Protein AF-A0A7W1R7Q8-F1 (afdb_monomer)

pLDDT: mean 78.3, std 15.88, range [37.75, 96.25]

Radius of gyration: 14.49 Å; Cα contacts (8 Å, |Δi|>4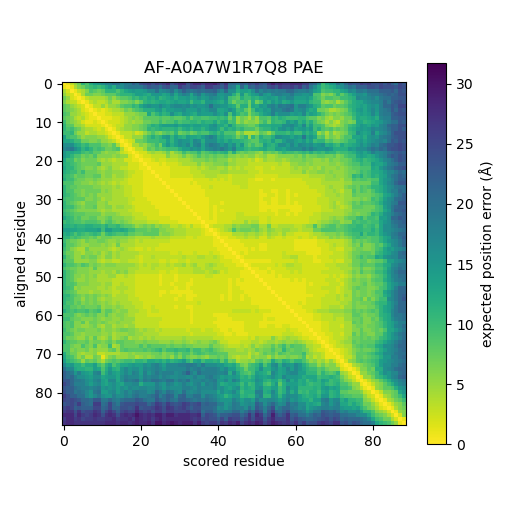): 94; chains: 1; bounding box: 37×40×31 Å

Secondary structure (DSSP, 8-state):
----TT-HHHHHHHTT-TTTT-HHHHHHHHHHHHHHHTTSEEEEET-TT-TTHHHHHHTT-EEEEE-S-TTT----TT-PPPPPP----

Solvent-accessible surface area (backbone atoms only — not comparable to full-atom values): 5578 Å² total; per-residue (Å²): 131,85,84,77,87,49,40,58,78,48,38,76,48,58,84,66,45,60,71,79,66,28,61,86,60,38,49,60,55,30,48,56,51,45,67,72,37,65,91,50,65,48,78,39,80,66,32,44,71,27,82,55,55,49,59,26,42,77,72,70,38,47,67,46,68,44,61,90,33,73,62,24,58,51,84,41,98,84,63,74,78,81,74,76,81,79,85,75,131

Nearest PDB structures (foldseek):
  4hh4-assembly1_D  TM=8.009E-01  e=3.360E-04  Streptomyces caelestis
  5bp9-assembly1_A  TM=8.096E-01  e=3.340E-03  Bacteroides fragilis NCTC 9343
  7pd7-assembly1_A  TM=7.523E-01  e=2.039E-02  Chondromyces crocatus
  5t6b-assembly1_A  TM=7.643E-01  e=6.658E-02  Actinomadura kijaniata
  2xvm-assembly2_B  TM=7.703E-01  e=8.204E-02  Escherichia coli

Mean predicted aligned error: 8.78 Å

Structure (mmCIF, N/CA/C/O backbone):
data_AF-A0A7W1R7Q8-F1
#
_entry.id   AF-A0A7W1R7Q8-F1
#
loop_
_atom_site.group_PDB
_atom_site.id
_atom_site.type_symbol
_atom_site.label_atom_id
_atom_site.label_alt_id
_atom_site.label_comp_id
_atom_site.label_asym_id
_atom_site.label_entity_id
_atom_site.label_seq_id
_atom_site.pdbx_PDB_ins_code
_atom_site.Cartn_x
_atom_site.Cartn_y
_atom_site.Cartn_z
_atom_site.occupancy
_atom_site.B_iso_or_equiv
_atom_site.auth_seq_id
_atom_site.auth_comp_id
_atom_site.auth_asym_id
_atom_site.auth_atom_id
_atom_site.pdbx_PDB_model_num
ATOM 1 N N . MET A 1 1 ? 27.067 5.682 -3.518 1.00 55.88 1 MET A N 1
ATOM 2 C CA . MET A 1 1 ? 25.597 5.528 -3.511 1.00 55.88 1 MET A CA 1
ATOM 3 C C . MET A 1 1 ? 25.273 4.110 -3.952 1.00 55.88 1 MET A C 1
ATOM 5 O O . MET A 1 1 ? 25.866 3.696 -4.944 1.00 55.88 1 MET A O 1
ATOM 9 N N . PRO A 1 2 ? 24.434 3.347 -3.229 1.00 63.53 2 PRO A N 1
ATOM 10 C CA . PRO A 1 2 ? 23.991 2.035 -3.699 1.00 63.53 2 PRO A CA 1
ATOM 11 C C . PRO A 1 2 ? 23.224 2.179 -5.022 1.00 63.53 2 PRO A C 1
ATOM 13 O O . PRO A 1 2 ? 22.578 3.201 -5.259 1.00 63.53 2 PRO A O 1
ATOM 16 N N . ALA A 1 3 ? 23.338 1.184 -5.900 1.00 68.56 3 ALA A N 1
ATOM 17 C CA . ALA A 1 3 ? 22.681 1.202 -7.201 1.00 68.56 3 ALA A CA 1
ATOM 18 C C . ALA A 1 3 ? 21.156 1.053 -7.049 1.00 68.56 3 ALA A C 1
ATOM 20 O O . ALA A 1 3 ? 20.680 0.221 -6.278 1.00 68.56 3 ALA A O 1
ATOM 21 N N . ASN A 1 4 ? 20.386 1.848 -7.798 1.00 66.94 4 ASN A N 1
ATOM 22 C CA . ASN A 1 4 ? 18.934 1.696 -7.882 1.00 66.94 4 ASN A CA 1
ATOM 23 C C . ASN A 1 4 ? 18.593 0.584 -8.889 1.00 66.94 4 ASN A C 1
ATOM 25 O O . ASN A 1 4 ? 18.730 0.774 -10.097 1.00 66.94 4 ASN A O 1
ATOM 29 N N . HIS A 1 5 ? 18.139 -0.566 -8.391 1.00 72.88 5 HIS A N 1
ATOM 30 C CA . HIS A 1 5 ? 17.737 -1.709 -9.219 1.00 72.88 5 HIS A CA 1
ATOM 31 C C . HIS A 1 5 ? 16.298 -1.607 -9.762 1.00 72.88 5 HIS A C 1
ATOM 33 O O . HIS A 1 5 ? 15.921 -2.387 -10.630 1.00 72.88 5 HIS A O 1
ATOM 39 N N . PHE A 1 6 ? 15.518 -0.621 -9.310 1.00 66.69 6 PHE A N 1
ATOM 40 C CA . PHE A 1 6 ? 14.110 -0.404 -9.667 1.00 66.69 6 PHE A CA 1
ATOM 41 C C . PHE A 1 6 ? 13.929 0.777 -10.637 1.00 66.69 6 PHE A C 1
ATOM 43 O O . PHE A 1 6 ? 12.924 1.483 -10.591 1.00 66.69 6 PHE A O 1
ATOM 50 N N . GLY A 1 7 ? 14.930 1.046 -11.480 1.00 67.75 7 GLY A N 1
ATOM 51 C CA . GLY A 1 7 ? 14.926 2.171 -12.421 1.00 67.75 7 GLY A CA 1
ATOM 52 C C . GLY A 1 7 ? 13.854 2.077 -13.518 1.00 67.75 7 GLY A C 1
ATOM 53 O O . GLY A 1 7 ? 13.069 1.133 -13.570 1.00 67.75 7 GLY A O 1
ATOM 54 N N . GLU A 1 8 ? 13.857 3.044 -14.437 1.00 71.50 8 GLU A N 1
ATOM 55 C CA . GLU A 1 8 ? 12.819 3.253 -15.466 1.00 71.50 8 GLU A CA 1
ATOM 56 C C . GLU A 1 8 ? 12.394 1.989 -16.227 1.00 71.50 8 GLU A C 1
ATOM 58 O O . GLU A 1 8 ? 11.208 1.789 -16.462 1.00 71.50 8 GLU A O 1
ATOM 63 N N . ARG A 1 9 ? 13.339 1.102 -16.568 1.00 71.88 9 ARG A N 1
ATOM 64 C CA . ARG A 1 9 ? 13.037 -0.153 -17.278 1.00 71.88 9 ARG A CA 1
ATOM 65 C C . ARG A 1 9 ? 12.131 -1.086 -16.470 1.00 71.88 9 ARG A C 1
ATOM 67 O O . ARG A 1 9 ? 11.285 -1.751 -17.049 1.00 71.88 9 ARG A O 1
ATOM 74 N N . ILE A 1 10 ? 12.327 -1.163 -15.156 1.00 74.31 10 ILE A N 1
ATOM 75 C CA . ILE A 1 10 ? 11.460 -1.965 -14.288 1.00 74.31 10 ILE A CA 1
ATOM 76 C C . ILE A 1 10 ? 10.126 -1.245 -14.108 1.00 74.31 10 ILE A C 1
ATOM 78 O O . ILE A 1 10 ? 9.084 -1.874 -14.243 1.00 74.31 10 ILE A O 1
ATOM 82 N N . ALA A 1 11 ? 10.150 0.075 -13.902 1.00 70.56 11 ALA A N 1
ATOM 83 C CA . ALA A 1 11 ? 8.936 0.868 -13.724 1.00 70.56 11 ALA A CA 1
ATOM 84 C C . ALA A 1 11 ? 7.978 0.800 -14.920 1.00 70.56 11 ALA A C 1
ATOM 86 O O . ALA A 1 11 ? 6.779 0.626 -14.731 1.00 70.56 11 ALA A O 1
ATOM 87 N N . ALA A 1 12 ? 8.505 0.856 -16.145 1.00 70.44 12 ALA A N 1
ATOM 88 C CA . ALA A 1 12 ? 7.709 0.782 -17.370 1.00 70.44 12 ALA A CA 1
ATOM 89 C C . ALA A 1 12 ? 6.940 -0.542 -17.528 1.00 70.44 12 ALA A C 1
ATOM 91 O O . ALA A 1 12 ? 5.932 -0.587 -18.229 1.00 70.44 12 ALA A O 1
ATOM 92 N N . ASN A 1 13 ? 7.411 -1.613 -16.888 1.00 70.75 13 ASN A N 1
ATOM 93 C CA . ASN A 1 13 ? 6.864 -2.957 -17.040 1.00 70.75 13 ASN A CA 1
ATOM 94 C C . ASN A 1 13 ? 6.185 -3.475 -15.770 1.00 70.75 13 ASN A C 1
ATOM 96 O O . ASN A 1 13 ? 5.517 -4.501 -15.833 1.00 70.75 13 ASN A O 1
ATOM 100 N N . TYR A 1 14 ? 6.347 -2.798 -14.632 1.00 70.50 14 TYR A N 1
ATOM 101 C CA . TYR A 1 14 ? 5.865 -3.292 -13.346 1.00 70.50 14 TYR A CA 1
ATOM 102 C C . TYR A 1 14 ? 4.339 -3.414 -13.312 1.00 70.50 14 TYR A C 1
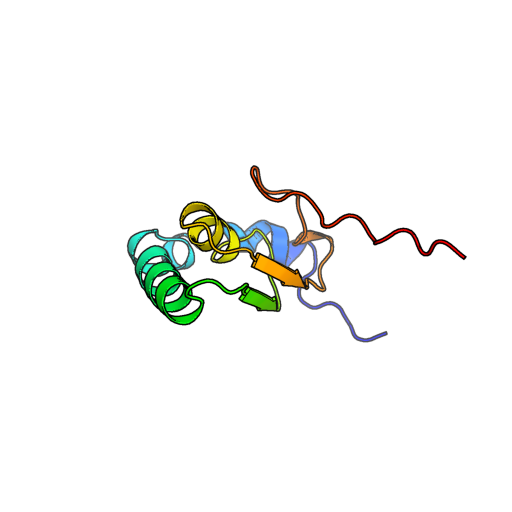ATOM 104 O O . TYR A 1 14 ? 3.815 -4.448 -12.916 1.00 70.50 14 TYR A O 1
ATOM 112 N N . ASP A 1 15 ? 3.635 -2.400 -13.815 1.00 67.12 15 ASP A N 1
ATOM 113 C CA . ASP A 1 15 ? 2.167 -2.391 -13.879 1.00 67.12 15 ASP A CA 1
ATOM 114 C C . ASP A 1 15 ? 1.603 -3.307 -14.986 1.00 67.12 15 ASP A C 1
ATOM 116 O O . ASP A 1 15 ? 0.390 -3.476 -15.092 1.00 67.12 15 ASP A O 1
ATOM 120 N N . ALA A 1 16 ? 2.462 -3.888 -15.835 1.00 70.00 16 ALA A N 1
ATOM 121 C CA . ALA A 1 16 ? 2.052 -4.784 -16.918 1.00 70.00 16 ALA A CA 1
ATOM 122 C C . ALA A 1 16 ? 1.900 -6.249 -16.469 1.00 70.00 16 ALA A C 1
ATOM 124 O O . ALA A 1 16 ? 1.437 -7.078 -17.253 1.00 70.00 16 ALA A O 1
ATO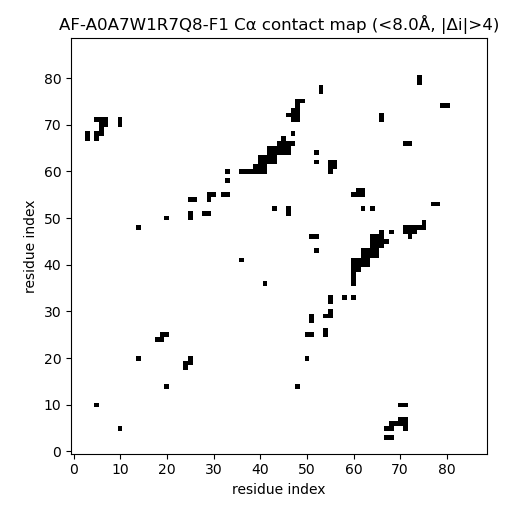M 125 N N . ASP A 1 17 ? 2.280 -6.578 -15.230 1.00 69.88 17 ASP A N 1
ATOM 126 C CA . ASP A 1 17 ? 2.049 -7.895 -14.634 1.00 69.88 17 ASP A CA 1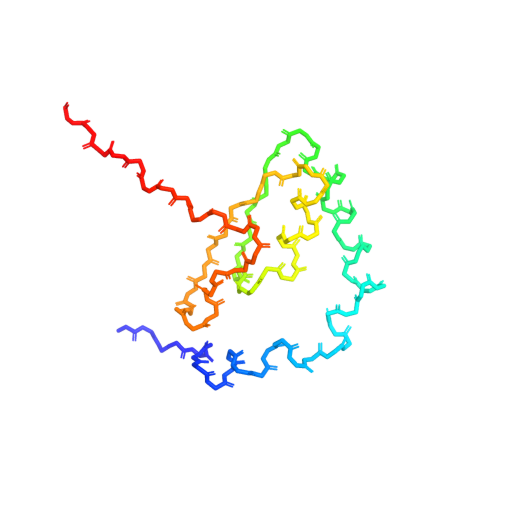
ATOM 127 C C . ASP A 1 17 ? 0.576 -8.034 -14.211 1.00 69.88 17 ASP A C 1
ATOM 129 O O . ASP A 1 17 ? 0.184 -7.726 -13.086 1.00 69.88 17 ASP A O 1
ATOM 133 N N . LEU A 1 18 ? -0.270 -8.448 -15.155 1.00 66.75 18 LEU A N 1
ATOM 134 C CA . LEU A 1 18 ? -1.724 -8.446 -14.978 1.00 66.75 18 LEU A CA 1
ATOM 135 C C . LEU A 1 18 ? -2.209 -9.404 -13.880 1.00 66.75 18 LEU A C 1
ATOM 137 O O . LEU A 1 18 ? -3.237 -9.129 -13.269 1.00 66.75 18 LEU A O 1
ATOM 141 N N . GLU A 1 19 ? -1.477 -10.484 -13.591 1.00 75.44 19 GLU A N 1
ATOM 142 C CA . GLU A 1 19 ? -1.861 -11.446 -12.550 1.00 75.44 19 GLU A CA 1
ATOM 143 C C . GLU A 1 19 ? -1.638 -10.872 -11.145 1.00 75.44 19 GLU A C 1
ATOM 145 O O . GLU A 1 19 ? -2.485 -11.013 -10.264 1.00 75.44 19 GLU A O 1
ATOM 150 N N . MET A 1 20 ? -0.524 -10.168 -10.916 1.00 77.25 20 MET A N 1
ATOM 151 C CA . MET A 1 20 ? -0.217 -9.600 -9.596 1.00 77.25 20 MET A CA 1
ATOM 152 C C . MET A 1 20 ? -1.103 -8.392 -9.239 1.00 77.25 20 MET A C 1
ATOM 154 O O . MET A 1 20 ? -1.252 -8.053 -8.056 1.00 77.25 20 MET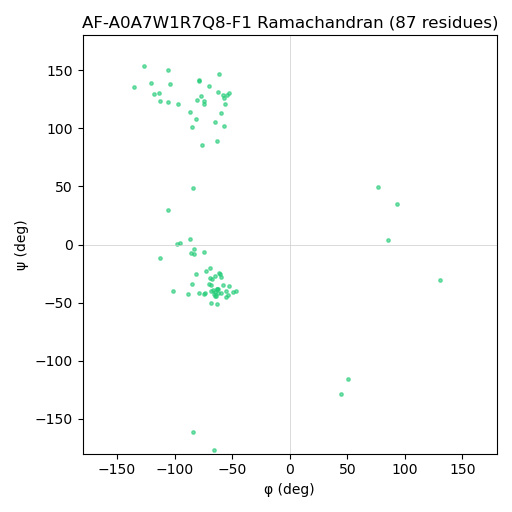 A O 1
ATOM 158 N N . PHE A 1 21 ? -1.665 -7.732 -10.254 1.00 80.38 21 PHE A N 1
ATOM 159 C CA . PHE A 1 21 ? -2.582 -6.597 -10.129 1.00 80.38 21 PHE A CA 1
ATOM 160 C C . PHE A 1 21 ? -4.057 -6.995 -10.240 1.00 80.38 21 PHE A C 1
ATOM 162 O O . PHE A 1 21 ? -4.922 -6.120 -10.132 1.00 80.38 21 PHE A O 1
ATOM 169 N N . ASP A 1 22 ? -4.346 -8.286 -10.420 1.00 86.12 22 ASP A N 1
ATOM 170 C CA . ASP A 1 22 ? -5.712 -8.784 -10.478 1.00 86.12 22 ASP A CA 1
ATOM 171 C C . ASP A 1 22 ? -6.461 -8.420 -9.176 1.00 86.12 22 ASP A C 1
ATOM 173 O O . ASP A 1 22 ? -5.947 -8.662 -8.072 1.00 86.12 22 ASP A O 1
ATOM 177 N N . PRO A 1 23 ? -7.659 -7.809 -9.262 1.00 86.19 23 PRO A N 1
ATOM 178 C CA . PRO A 1 23 ? -8.459 -7.477 -8.089 1.00 86.19 23 PRO A CA 1
ATOM 179 C C . PRO A 1 23 ? -8.703 -8.671 -7.161 1.00 86.19 23 PRO A C 1
ATOM 181 O O . PRO A 1 23 ? -8.663 -8.499 -5.945 1.00 86.19 23 PRO A O 1
ATOM 184 N N . ASP A 1 24 ? -8.878 -9.880 -7.692 1.00 90.38 24 ASP A N 1
ATOM 185 C CA . ASP A 1 24 ? -9.130 -11.078 -6.887 1.00 90.38 24 ASP A CA 1
ATOM 186 C C . ASP A 1 24 ? -7.894 -11.503 -6.078 1.00 90.38 24 ASP A C 1
ATOM 188 O O . ASP A 1 24 ? -8.019 -12.167 -5.048 1.00 90.38 24 ASP A O 1
ATOM 192 N N . VAL A 1 25 ? -6.697 -11.064 -6.481 1.00 89.81 25 VAL A N 1
ATOM 193 C CA . VAL A 1 25 ? -5.447 -11.244 -5.725 1.00 89.81 25 VAL A CA 1
ATOM 194 C C . VAL A 1 25 ? -5.227 -10.092 -4.739 1.00 89.81 25 VAL A C 1
ATOM 196 O O . VAL A 1 25 ? -4.822 -10.301 -3.592 1.00 89.81 25 VAL A O 1
ATOM 199 N N . VAL A 1 26 ? -5.491 -8.858 -5.170 1.00 92.31 26 VAL A N 1
ATOM 200 C CA . VAL A 1 26 ? -5.180 -7.637 -4.413 1.00 92.31 26 VAL A CA 1
ATOM 201 C C .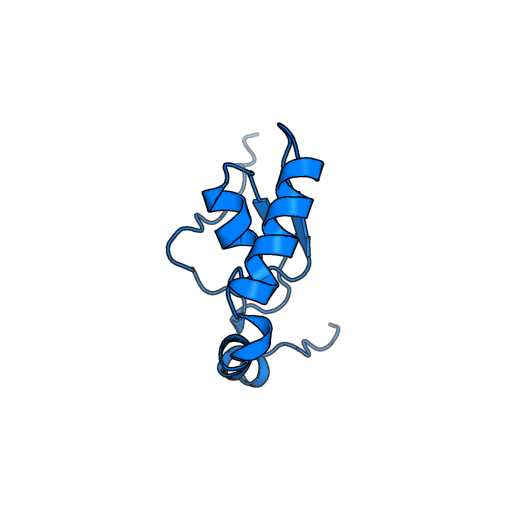 VAL A 1 26 ? -6.196 -7.355 -3.304 1.00 92.31 26 VAL A C 1
ATOM 203 O O . VAL A 1 26 ? -5.815 -6.966 -2.195 1.00 92.31 26 VAL A O 1
ATOM 206 N N . GLU A 1 27 ? -7.486 -7.539 -3.572 1.00 93.00 27 GLU A N 1
ATOM 207 C CA . GLU A 1 27 ? -8.561 -7.169 -2.650 1.00 93.00 27 GLU A CA 1
ATOM 208 C C . GLU A 1 27 ? -8.569 -8.003 -1.354 1.00 93.00 27 GLU A C 1
ATOM 210 O O . GLU A 1 27 ? -8.745 -7.401 -0.287 1.00 93.00 27 GLU A O 1
ATOM 215 N N . PRO A 1 28 ? -8.301 -9.329 -1.359 1.00 95.06 28 PRO A N 1
ATOM 216 C CA . PRO A 1 28 ? -8.171 -10.100 -0.119 1.00 95.06 28 PRO A CA 1
ATOM 217 C C . PRO A 1 28 ? -7.015 -9.620 0.766 1.00 95.06 28 PRO A C 1
ATOM 219 O O . PRO A 1 28 ? -7.174 -9.481 1.981 1.00 95.06 28 PRO A O 1
ATOM 222 N N . ALA A 1 29 ? -5.862 -9.307 0.164 1.00 94.12 29 ALA A N 1
ATOM 223 C CA . ALA A 1 29 ? -4.714 -8.776 0.893 1.00 94.12 29 ALA A CA 1
ATOM 224 C C . ALA A 1 29 ? -5.024 -7.393 1.487 1.00 94.12 29 ALA A C 1
ATOM 226 O O . ALA A 1 29 ? -4.740 -7.134 2.658 1.00 94.12 29 ALA A O 1
ATOM 227 N N . ALA A 1 30 ? -5.659 -6.514 0.706 1.00 94.75 30 ALA A N 1
ATOM 228 C CA . ALA A 1 30 ? -6.075 -5.197 1.171 1.00 94.75 30 ALA A CA 1
ATOM 229 C C . ALA A 1 30 ? -7.107 -5.278 2.308 1.00 94.75 30 ALA A C 1
ATOM 231 O O . ALA A 1 30 ? -7.028 -4.494 3.253 1.00 94.75 30 ALA A O 1
ATOM 232 N N . GLN A 1 31 ? -8.047 -6.226 2.247 1.00 95.38 31 GLN A N 1
ATOM 233 C CA . GLN A 1 31 ? -9.031 -6.443 3.307 1.00 95.38 31 GLN A CA 1
ATOM 234 C C . GLN A 1 31 ? -8.357 -6.861 4.616 1.00 95.38 31 GLN A C 1
ATOM 236 O O . GLN A 1 31 ? -8.556 -6.215 5.642 1.00 95.38 31 GLN A O 1
ATOM 241 N N . PHE A 1 32 ? -7.497 -7.878 4.560 1.00 96.25 32 PHE A N 1
ATOM 242 C CA . PHE A 1 32 ? -6.753 -8.348 5.726 1.00 96.25 32 PHE A CA 1
ATOM 243 C C . PHE A 1 32 ? -5.946 -7.219 6.390 1.00 96.25 32 PHE A C 1
ATOM 245 O O . PHE A 1 32 ? -5.975 -7.041 7.609 1.00 96.25 32 PHE A O 1
ATOM 252 N N . LEU A 1 33 ? -5.248 -6.416 5.583 1.00 95.44 33 LEU A N 1
ATOM 253 C CA . LEU A 1 33 ? -4.456 -5.291 6.076 1.00 95.44 33 LEU A CA 1
ATOM 254 C C . LEU A 1 33 ? -5.324 -4.164 6.653 1.00 95.44 33 LEU A C 1
ATOM 256 O O . LEU A 1 33 ? -4.916 -3.525 7.623 1.00 95.44 33 LEU A O 1
ATOM 260 N N . ALA A 1 34 ? -6.512 -3.919 6.095 1.00 95.00 34 ALA A N 1
ATOM 261 C CA . ALA A 1 34 ? -7.449 -2.940 6.639 1.00 95.00 34 ALA A CA 1
ATOM 262 C C . ALA A 1 34 ? -7.968 -3.361 8.021 1.00 95.00 34 ALA A C 1
ATOM 264 O O . ALA A 1 34 ? -7.983 -2.543 8.945 1.00 95.00 34 ALA A O 1
ATOM 265 N N . ASP A 1 35 ? -8.301 -4.641 8.186 1.00 95.25 35 ASP A N 1
ATOM 266 C CA . ASP A 1 35 ? -8.746 -5.192 9.468 1.00 95.25 35 ASP A CA 1
ATOM 267 C C . ASP A 1 35 ? -7.642 -5.104 10.530 1.00 95.25 35 ASP A C 1
ATOM 269 O O . ASP A 1 35 ? -7.905 -4.754 11.684 1.00 95.25 35 ASP A O 1
ATOM 273 N N . LEU A 1 36 ? -6.385 -5.327 10.130 1.00 95.25 36 LEU A N 1
ATOM 274 C CA . LEU A 1 36 ? -5.228 -5.163 11.008 1.00 95.25 36 LEU A CA 1
ATOM 275 C C . LEU A 1 36 ? -4.981 -3.693 11.383 1.00 95.25 36 LEU A C 1
ATOM 277 O O . LEU A 1 36 ? -4.651 -3.391 12.532 1.00 95.25 36 LEU A O 1
ATOM 281 N N . ALA A 1 37 ? -5.151 -2.771 10.432 1.00 92.31 37 ALA A N 1
ATOM 282 C CA . ALA A 1 37 ? -4.941 -1.343 10.651 1.00 92.31 37 ALA A CA 1
ATOM 283 C C . ALA A 1 37 ? -5.982 -0.732 11.604 1.00 92.31 37 ALA A C 1
ATOM 285 O O . ALA A 1 37 ? -5.662 0.222 12.321 1.00 92.31 37 ALA A O 1
ATOM 286 N N . ARG A 1 38 ? -7.208 -1.274 11.652 1.00 87.88 38 ARG A N 1
ATOM 287 C CA . ARG A 1 38 ? -8.320 -0.767 12.474 1.00 87.88 38 ARG A CA 1
ATOM 288 C C . ARG A 1 38 ? -8.529 0.741 12.258 1.00 87.88 38 ARG A C 1
ATOM 290 O O . ARG A 1 38 ? -8.872 1.176 11.168 1.00 87.88 38 ARG A O 1
ATOM 297 N N . THR A 1 39 ? -8.316 1.557 13.294 1.00 88.75 39 THR A N 1
ATOM 298 C CA . THR A 1 39 ? -8.430 3.028 13.254 1.00 88.75 39 THR A CA 1
ATOM 299 C C . THR A 1 39 ? -7.089 3.733 13.005 1.00 88.75 39 THR A C 1
ATOM 301 O O . THR A 1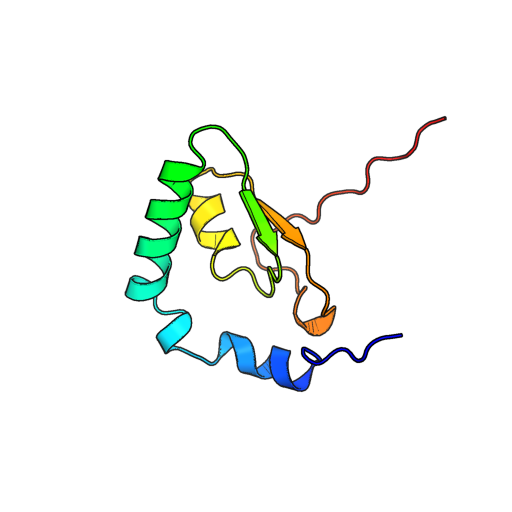 39 ? -7.013 4.965 13.032 1.00 88.75 39 THR A O 1
ATOM 304 N N . GLY A 1 40 ? -6.018 2.961 12.827 1.00 90.69 40 GLY A N 1
ATOM 305 C CA . GLY A 1 40 ? -4.655 3.434 12.647 1.00 90.69 40 GLY A CA 1
ATOM 306 C C . GLY A 1 40 ? -4.314 3.810 11.205 1.00 90.69 40 GLY A C 1
ATOM 307 O O . GLY A 1 40 ? -5.170 4.067 10.358 1.00 90.69 40 GLY A O 1
ATOM 308 N N . SER A 1 41 ? -3.013 3.872 10.938 1.00 92.94 41 SER A N 1
ATOM 309 C CA . SER A 1 41 ? -2.438 4.121 9.614 1.00 92.94 41 SER A CA 1
ATOM 310 C C . SER A 1 41 ? -1.440 3.027 9.254 1.00 92.94 41 SER A C 1
ATOM 312 O O . SER A 1 41 ? -0.811 2.460 10.145 1.00 92.94 41 SER A O 1
ATOM 314 N N . ALA A 1 42 ? -1.247 2.788 7.960 1.00 94.00 42 ALA A N 1
ATOM 315 C CA . ALA A 1 42 ? -0.265 1.844 7.440 1.00 94.00 42 ALA A CA 1
ATOM 316 C C . ALA A 1 42 ? 0.948 2.563 6.827 1.00 94.00 42 ALA A C 1
ATOM 318 O O . ALA A 1 42 ? 0.832 3.674 6.301 1.00 94.00 42 ALA A O 1
ATOM 319 N N . LEU A 1 43 ? 2.105 1.903 6.886 1.00 93.00 43 LEU A N 1
ATOM 320 C CA . LEU A 1 43 ? 3.323 2.280 6.173 1.00 93.00 43 LEU A CA 1
ATOM 321 C C . LEU A 1 43 ? 3.619 1.209 5.119 1.00 93.00 43 LEU A C 1
ATOM 323 O O . LEU A 1 43 ? 3.771 0.041 5.466 1.00 93.00 43 LEU A O 1
ATOM 327 N N . GLU A 1 44 ? 3.725 1.615 3.857 1.00 92.12 44 GLU A N 1
ATOM 328 C CA . GLU A 1 44 ? 4.116 0.754 2.741 1.00 92.12 44 GLU A CA 1
ATOM 329 C C . GLU A 1 44 ? 5.555 1.075 2.318 1.00 92.12 44 GLU A C 1
ATOM 331 O O . GLU A 1 44 ? 5.891 2.220 1.998 1.00 92.12 44 GLU A O 1
ATOM 336 N N . LEU A 1 45 ? 6.416 0.058 2.355 1.00 91.44 45 LEU A N 1
ATOM 337 C CA . LEU A 1 45 ? 7.805 0.137 1.908 1.00 91.44 45 LEU A CA 1
ATOM 338 C C . LEU A 1 45 ? 7.880 -0.405 0.479 1.00 91.44 45 LEU A C 1
ATOM 340 O O . LEU A 1 45 ? 7.527 -1.558 0.253 1.00 91.44 45 LEU A O 1
ATOM 344 N N . GLY A 1 46 ? 8.335 0.419 -0.464 1.00 88.19 46 GLY A N 1
ATOM 345 C CA . GLY A 1 46 ? 8.230 0.121 -1.892 1.00 88.19 46 GLY A CA 1
ATOM 346 C C . GLY A 1 46 ? 6.814 0.364 -2.413 1.00 88.19 46 GLY A C 1
ATOM 347 O O . GLY A 1 46 ? 6.225 -0.523 -3.023 1.00 88.19 46 GLY A O 1
ATOM 348 N N . ILE A 1 47 ? 6.239 1.538 -2.113 1.00 89.25 47 ILE A N 1
ATOM 349 C CA . ILE A 1 47 ? 4.839 1.849 -2.465 1.00 89.25 47 ILE A CA 1
ATOM 350 C C . ILE A 1 47 ? 4.583 1.813 -3.979 1.00 89.25 47 ILE A C 1
ATOM 352 O O . ILE A 1 47 ? 3.447 1.588 -4.406 1.00 89.25 47 ILE A O 1
ATOM 356 N N . GLY A 1 48 ? 5.623 2.043 -4.787 1.00 86.81 48 GLY A N 1
ATOM 357 C CA . GLY A 1 48 ? 5.530 2.107 -6.236 1.00 86.81 48 GLY A CA 1
ATOM 358 C C . GLY A 1 48 ? 4.330 2.917 -6.730 1.00 86.81 48 GLY A C 1
ATOM 359 O O . GLY A 1 48 ? 4.077 4.034 -6.275 1.00 86.81 48 GLY A O 1
ATOM 360 N N . THR A 1 49 ? 3.552 2.312 -7.625 1.00 84.44 49 THR A N 1
ATOM 361 C CA . THR A 1 49 ? 2.351 2.903 -8.238 1.00 84.44 49 THR A CA 1
ATOM 362 C C . THR A 1 49 ? 1.090 2.773 -7.371 1.00 84.44 49 THR A C 1
ATOM 364 O O . THR A 1 49 ? 0.048 3.364 -7.674 1.00 84.44 49 THR A O 1
ATOM 367 N N . GLY A 1 50 ? 1.188 2.090 -6.224 1.00 87.62 50 GLY A N 1
ATOM 368 C CA . GLY A 1 50 ? 0.132 2.006 -5.218 1.00 87.62 50 GLY A CA 1
ATOM 369 C C . GLY A 1 50 ? -0.802 0.804 -5.357 1.00 87.62 50 GLY A C 1
ATOM 370 O O . GLY A 1 50 ? -1.983 0.926 -5.023 1.00 87.62 50 GLY A O 1
ATOM 371 N N . ARG A 1 51 ? -0.284 -0.349 -5.803 1.00 90.56 51 ARG A N 1
ATOM 372 C CA . ARG A 1 51 ? -1.033 -1.615 -5.923 1.00 90.56 51 ARG A CA 1
ATOM 373 C C . ARG A 1 51 ? -1.810 -1.974 -4.651 1.00 90.56 51 ARG A C 1
ATOM 375 O O . ARG A 1 51 ? -2.961 -2.377 -4.752 1.00 90.56 51 ARG A O 1
ATOM 382 N N . ILE A 1 52 ? -1.222 -1.774 -3.466 1.00 92.44 52 ILE A N 1
ATOM 383 C CA . ILE A 1 52 ? -1.880 -2.023 -2.169 1.00 92.44 52 ILE A CA 1
ATOM 384 C C . ILE A 1 52 ? -2.368 -0.721 -1.515 1.00 92.44 52 ILE A C 1
ATOM 386 O O . ILE A 1 52 ? -3.487 -0.670 -0.990 1.00 92.44 52 ILE A O 1
ATOM 390 N N . ALA A 1 53 ? -1.586 0.362 -1.596 1.00 91.88 53 ALA A N 1
ATOM 391 C CA . ALA A 1 53 ? -1.969 1.663 -1.048 1.00 91.88 53 ALA A CA 1
ATOM 392 C C . ALA A 1 53 ? -3.331 2.170 -1.542 1.00 91.88 53 ALA A C 1
ATOM 394 O O . ALA A 1 53 ? -4.101 2.720 -0.752 1.00 91.88 53 ALA A O 1
ATOM 395 N N . LEU A 1 54 ? -3.645 2.043 -2.837 1.00 91.12 54 LEU A N 1
ATOM 396 C CA . LEU A 1 54 ? -4.896 2.572 -3.387 1.00 91.12 54 LEU A CA 1
ATOM 397 C C . LEU A 1 54 ? -6.128 1.802 -2.866 1.00 91.12 54 LEU A C 1
ATOM 399 O O . LEU A 1 54 ? -7.032 2.463 -2.339 1.00 91.12 54 LEU A O 1
ATOM 403 N N . PRO A 1 55 ? -6.179 0.454 -2.913 1.00 92.81 55 PRO A N 1
ATOM 404 C CA . PRO A 1 55 ? -7.243 -0.330 -2.278 1.00 92.81 55 PRO A CA 1
ATOM 405 C C . PRO A 1 55 ? -7.424 -0.070 -0.778 1.00 92.81 55 PRO A C 1
ATOM 407 O O . PRO A 1 55 ? -8.560 0.032 -0.308 1.00 92.81 55 PRO A O 1
ATOM 410 N N . LEU A 1 56 ? -6.333 0.089 -0.018 1.00 92.38 56 LEU A N 1
ATOM 411 C CA . LEU A 1 56 ? -6.402 0.406 1.414 1.00 92.38 56 LEU A CA 1
ATOM 412 C C . LEU A 1 56 ? -7.018 1.782 1.675 1.00 92.38 56 LEU A C 1
ATOM 414 O O . LEU A 1 56 ? -7.849 1.955 2.567 1.00 92.38 56 LEU A O 1
ATOM 418 N N . ARG A 1 57 ? -6.661 2.772 0.858 1.00 91.69 57 ARG A N 1
ATOM 419 C CA . ARG A 1 57 ? -7.201 4.128 0.991 1.00 91.69 57 ARG A CA 1
ATOM 420 C C . ARG A 1 57 ? -8.671 4.213 0.610 1.00 91.69 57 ARG A C 1
ATOM 422 O O . ARG A 1 57 ? -9.403 4.965 1.249 1.00 91.69 57 ARG A O 1
ATOM 429 N N . ARG A 1 58 ? -9.125 3.418 -0.366 1.00 91.44 58 AR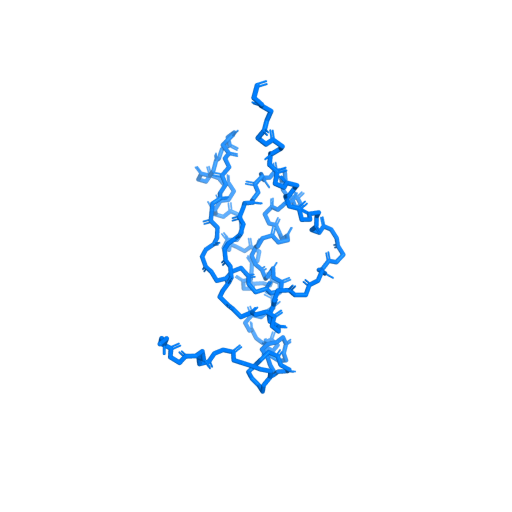G A N 1
ATOM 430 C CA . ARG A 1 58 ? -10.561 3.265 -0.676 1.00 91.44 58 ARG A CA 1
ATOM 431 C C . ARG A 1 58 ? -11.356 2.729 0.521 1.00 91.44 58 ARG A C 1
ATOM 433 O O . ARG A 1 58 ? -12.519 3.079 0.668 1.00 91.44 58 ARG A O 1
ATOM 440 N N . ARG A 1 59 ? -10.712 1.959 1.404 1.00 91.88 59 ARG A N 1
ATOM 441 C CA . ARG A 1 59 ? -11.279 1.440 2.663 1.00 91.88 59 ARG A CA 1
ATOM 442 C C . ARG A 1 59 ? -11.149 2.395 3.853 1.00 91.88 59 ARG A C 1
ATOM 444 O O . ARG A 1 59 ? -11.500 2.035 4.969 1.00 91.88 59 ARG A O 1
ATOM 451 N N . GLY A 1 60 ? -10.642 3.610 3.640 1.00 91.88 60 GLY A N 1
ATOM 452 C CA . GLY A 1 60 ? -10.495 4.617 4.693 1.00 91.88 60 GLY A CA 1
ATOM 453 C C . GLY A 1 60 ? -9.207 4.509 5.514 1.00 91.88 60 GLY A C 1
ATOM 454 O O . GLY A 1 60 ? -9.003 5.313 6.425 1.00 91.88 60 GLY A O 1
ATOM 455 N N . VAL A 1 61 ? -8.300 3.586 5.180 1.00 94.31 61 VAL A N 1
ATOM 456 C CA . VAL A 1 61 ? -7.000 3.479 5.854 1.00 94.31 61 VAL A CA 1
ATOM 457 C C . VAL A 1 61 ? -6.069 4.580 5.348 1.00 94.31 61 VAL A C 1
ATOM 459 O O . VAL A 1 61 ? -5.860 4.746 4.144 1.00 94.31 61 VAL A O 1
ATOM 462 N N . ARG A 1 62 ? -5.468 5.346 6.266 1.00 93.44 62 ARG A N 1
ATOM 463 C CA . ARG A 1 62 ? -4.399 6.290 5.906 1.00 93.44 62 ARG A CA 1
ATOM 464 C C . ARG A 1 62 ? -3.120 5.507 5.628 1.00 93.44 62 ARG A C 1
ATOM 466 O O . ARG A 1 62 ? -2.653 4.791 6.507 1.00 93.44 62 ARG A O 1
ATOM 473 N N . VAL A 1 63 ? -2.545 5.675 4.440 1.00 93.31 63 VAL A N 1
ATOM 474 C CA . VAL A 1 63 ? -1.312 4.987 4.030 1.00 93.31 63 VAL A CA 1
ATOM 475 C C . VAL A 1 63 ? -0.219 6.010 3.753 1.00 93.31 63 VAL A C 1
ATOM 477 O O . VAL A 1 63 ? -0.433 6.966 3.004 1.00 93.31 63 VAL A O 1
ATOM 480 N N . HIS A 1 64 ? 0.947 5.800 4.354 1.00 91.69 64 HIS A N 1
ATOM 481 C CA . HIS A 1 64 ? 2.187 6.493 4.027 1.00 91.69 64 HIS A CA 1
ATOM 482 C C . HIS A 1 64 ? 3.078 5.557 3.216 1.00 91.69 64 HIS A C 1
ATOM 484 O O . HIS A 1 64 ? 3.172 4.378 3.538 1.00 91.69 64 HIS A O 1
ATOM 490 N N . GLY A 1 65 ? 3.728 6.074 2.177 1.00 90.25 65 GLY A N 1
ATOM 491 C CA . GLY A 1 65 ? 4.593 5.285 1.306 1.00 90.25 65 GLY A CA 1
ATOM 492 C C . GLY A 1 65 ? 6.017 5.806 1.281 1.00 90.25 65 GLY A C 1
ATOM 493 O O . GLY A 1 65 ? 6.230 7.019 1.220 1.00 90.25 65 GLY A O 1
ATOM 494 N N . ILE A 1 66 ? 6.974 4.885 1.291 1.00 89.06 66 ILE A N 1
ATOM 495 C CA . ILE A 1 66 ? 8.379 5.150 0.983 1.00 89.06 66 ILE A CA 1
ATOM 496 C C . ILE A 1 66 ? 8.695 4.404 -0.311 1.00 89.06 66 ILE A C 1
ATOM 498 O O . ILE A 1 66 ? 8.403 3.218 -0.423 1.00 89.06 66 ILE A O 1
ATOM 502 N N . GLU A 1 67 ? 9.293 5.089 -1.279 1.00 85.31 67 GLU A N 1
ATOM 503 C CA . GLU A 1 67 ? 9.759 4.499 -2.533 1.00 85.31 67 GLU A CA 1
ATOM 504 C C . GLU A 1 67 ? 11.160 5.031 -2.831 1.00 85.31 67 GLU A C 1
ATOM 506 O O . GLU A 1 67 ? 11.419 6.226 -2.669 1.00 85.31 67 GLU A O 1
ATOM 511 N N . LEU A 1 68 ? 12.057 4.134 -3.236 1.00 83.06 68 LEU A N 1
ATOM 512 C CA . LEU A 1 68 ? 13.428 4.471 -3.605 1.00 83.06 68 LEU A CA 1
ATOM 513 C C . LEU A 1 68 ? 13.510 4.920 -5.069 1.00 83.06 68 LEU A C 1
ATOM 515 O O . LEU A 1 68 ? 14.329 5.773 -5.408 1.00 83.06 68 LEU A O 1
ATOM 519 N N . SER A 1 69 ? 12.679 4.346 -5.940 1.00 78.56 69 SER A N 1
ATOM 520 C CA . SER A 1 69 ? 12.662 4.657 -7.363 1.00 78.56 69 SER A CA 1
ATOM 521 C C . SER A 1 69 ? 11.775 5.854 -7.688 1.00 78.56 69 SER A C 1
ATOM 523 O O . SER A 1 69 ? 10.549 5.802 -7.603 1.00 78.56 69 SER A O 1
ATOM 525 N N . GLU A 1 70 ? 12.399 6.935 -8.154 1.00 77.81 70 GLU A N 1
ATOM 526 C CA . GLU A 1 70 ? 11.672 8.105 -8.656 1.00 77.81 70 GLU A CA 1
ATOM 527 C C . GLU A 1 70 ? 10.733 7.754 -9.818 1.00 77.81 70 GLU A C 1
ATOM 529 O O . GLU A 1 70 ? 9.630 8.292 -9.883 1.00 77.81 70 GLU A O 1
ATOM 534 N N . ALA A 1 71 ? 11.129 6.809 -10.678 1.00 77.12 71 ALA A N 1
ATOM 535 C CA . ALA A 1 71 ? 10.325 6.349 -11.809 1.00 77.12 71 ALA A CA 1
ATOM 536 C C . ALA A 1 71 ? 9.085 5.547 -11.378 1.00 77.12 71 ALA A C 1
ATOM 538 O O . ALA A 1 71 ? 8.073 5.575 -12.068 1.00 77.12 71 ALA A O 1
ATOM 539 N N . MET A 1 72 ? 9.147 4.859 -10.234 1.00 75.88 72 MET A N 1
ATOM 540 C CA . MET A 1 72 ? 8.000 4.151 -9.653 1.00 75.88 72 MET A CA 1
ATOM 541 C C . MET A 1 72 ? 7.071 5.091 -8.871 1.00 75.88 72 MET A C 1
ATOM 543 O O . MET A 1 72 ? 5.881 4.822 -8.739 1.00 75.88 72 MET A O 1
ATOM 547 N N . ASN A 1 73 ? 7.595 6.214 -8.368 1.00 72.88 73 ASN A N 1
ATOM 548 C CA . ASN A 1 73 ? 6.868 7.196 -7.558 1.00 72.88 73 ASN A CA 1
ATOM 549 C C . ASN A 1 73 ? 6.079 8.207 -8.418 1.00 72.88 73 ASN A C 1
ATOM 551 O O . ASN A 1 73 ? 6.163 9.433 -8.227 1.00 72.88 73 ASN A O 1
ATOM 555 N N . VAL A 1 74 ? 5.323 7.688 -9.389 1.00 62.50 74 VAL A N 1
ATOM 556 C CA . VAL A 1 74 ? 4.437 8.480 -10.248 1.00 62.50 74 VAL A CA 1
ATOM 557 C C . VAL A 1 74 ? 3.137 8.822 -9.509 1.00 62.50 74 VAL A C 1
ATOM 559 O O . VAL A 1 74 ? 2.612 8.001 -8.755 1.00 62.50 74 VAL A O 1
ATOM 562 N N . PRO A 1 75 ? 2.576 10.034 -9.682 1.00 57.06 75 PRO A N 1
ATOM 563 C CA . PRO A 1 75 ? 1.312 10.390 -9.049 1.00 57.06 75 PRO A CA 1
ATOM 564 C C . PRO A 1 75 ? 0.168 9.526 -9.594 1.00 57.06 75 PRO A C 1
ATOM 566 O O . PRO A 1 75 ? -0.327 9.759 -10.694 1.00 57.06 75 PRO A O 1
ATOM 569 N N . SER A 1 76 ? -0.295 8.555 -8.812 1.00 55.41 76 SER A N 1
ATOM 570 C CA . SER A 1 76 ? -1.537 7.845 -9.111 1.00 55.41 76 SER A CA 1
ATOM 571 C C . SER A 1 76 ? -2.746 8.690 -8.699 1.00 55.41 76 SER A C 1
ATOM 573 O O . SER A 1 76 ? -2.732 9.378 -7.668 1.00 55.41 76 SER A O 1
ATOM 575 N N . ALA A 1 77 ? -3.804 8.670 -9.519 1.00 51.69 77 ALA A N 1
ATOM 576 C CA . ALA A 1 77 ? -5.039 9.408 -9.266 1.00 51.69 77 ALA A CA 1
ATO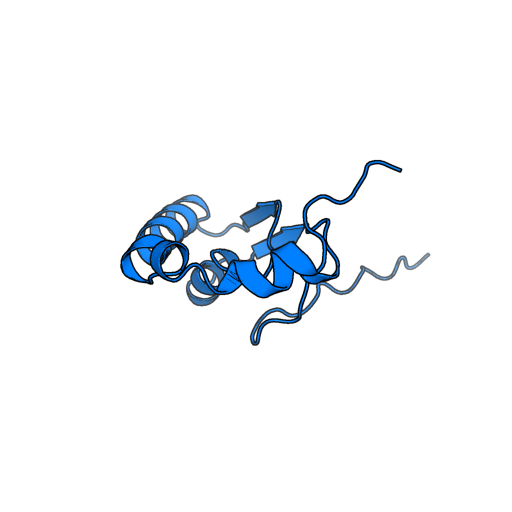M 577 C C . ALA A 1 77 ? -5.625 8.991 -7.908 1.00 51.69 77 ALA A C 1
ATOM 579 O O . ALA A 1 77 ? -6.191 7.915 -7.741 1.00 51.69 77 ALA A O 1
ATOM 580 N N . GLY A 1 78 ? -5.425 9.847 -6.907 1.00 51.19 78 GLY A N 1
ATOM 581 C CA . GLY A 1 78 ? -5.822 9.594 -5.530 1.00 51.19 78 GLY A CA 1
ATOM 582 C C . GLY A 1 78 ? -4.712 9.858 -4.522 1.00 51.19 78 GLY A C 1
ATOM 583 O O . GLY A 1 78 ? -5.033 10.237 -3.402 1.00 51.19 78 GLY A O 1
ATOM 584 N N . CYS A 1 79 ? -3.422 9.699 -4.838 1.00 52.03 79 CYS A N 1
ATOM 585 C CA . CYS A 1 79 ? -2.315 9.913 -3.892 1.00 52.03 79 CYS A CA 1
ATOM 586 C C . CYS A 1 79 ? -1.890 11.385 -3.817 1.00 52.03 79 CYS A C 1
ATOM 588 O O . CYS A 1 79 ? -1.179 11.894 -4.680 1.00 52.03 79 CYS A O 1
ATOM 590 N N . ARG A 1 80 ? -2.321 12.104 -2.767 1.00 56.59 80 ARG A N 1
ATOM 591 C CA . ARG A 1 80 ? -1.719 13.408 -2.452 1.00 56.59 80 ARG A CA 1
ATOM 592 C C . ARG A 1 80 ? -0.354 13.139 -1.831 1.00 56.59 80 ARG A C 1
ATOM 594 O O . ARG A 1 80 ? -0.287 12.499 -0.784 1.00 56.59 80 ARG A O 1
ATOM 601 N N . ARG A 1 81 ? 0.717 13.659 -2.441 1.00 56.22 81 ARG A N 1
ATOM 602 C CA . ARG A 1 81 ? 2.037 13.687 -1.799 1.00 56.22 81 ARG A CA 1
ATOM 603 C C . ARG A 1 81 ? 1.899 14.331 -0.422 1.00 56.22 81 ARG A C 1
ATOM 605 O O . ARG A 1 81 ? 1.309 15.409 -0.298 1.00 56.22 81 ARG A O 1
ATOM 612 N N . ALA A 1 82 ? 2.439 13.673 0.600 1.00 55.59 82 ALA A N 1
ATOM 613 C CA . ALA A 1 82 ? 2.570 14.278 1.914 1.00 55.59 82 ALA A CA 1
ATOM 614 C C . ALA A 1 82 ? 3.366 15.583 1.756 1.00 55.59 82 ALA A C 1
ATOM 616 O O . ALA A 1 82 ? 4.490 15.576 1.247 1.00 55.59 82 ALA A O 1
ATOM 617 N N . ARG A 1 83 ? 2.771 16.720 2.138 1.00 49.69 83 ARG A N 1
ATOM 618 C CA . ARG A 1 83 ? 3.527 17.973 2.242 1.00 49.69 83 ARG A CA 1
ATOM 619 C C . ARG A 1 83 ? 4.590 17.759 3.314 1.00 49.69 83 ARG A C 1
ATOM 621 O O . ARG A 1 83 ? 4.261 17.275 4.396 1.00 49.69 83 ARG A O 1
ATOM 628 N N . ARG A 1 84 ? 5.848 18.117 3.026 1.00 42.91 84 ARG A N 1
ATOM 629 C CA . ARG A 1 84 ? 6.862 18.227 4.084 1.00 42.91 84 ARG A CA 1
ATOM 630 C C . ARG A 1 84 ? 6.290 19.174 5.147 1.00 42.91 84 ARG A C 1
ATOM 632 O O . ARG A 1 84 ? 5.821 20.248 4.757 1.00 42.91 84 ARG A O 1
ATOM 639 N N . PRO A 1 85 ? 6.276 18.807 6.439 1.00 44.03 85 PRO A N 1
ATOM 640 C CA . PRO A 1 85 ? 5.954 19.778 7.471 1.00 44.03 85 PRO A CA 1
ATOM 641 C C . PRO A 1 85 ? 6.953 20.927 7.331 1.00 44.03 85 PRO A C 1
ATOM 643 O O . PRO A 1 85 ? 8.162 20.698 7.256 1.00 44.03 85 PRO A O 1
ATOM 646 N N . SER A 1 86 ? 6.447 22.153 7.203 1.00 47.81 86 SER A N 1
ATOM 647 C CA . SER A 1 86 ? 7.283 23.344 7.265 1.00 47.81 86 SER A CA 1
ATOM 648 C C . SER A 1 86 ? 7.955 23.340 8.630 1.00 47.81 86 SER A C 1
ATOM 650 O O . SER A 1 86 ? 7.275 23.446 9.650 1.00 47.81 86 SER A O 1
ATOM 652 N N . SER A 1 87 ? 9.273 23.179 8.651 1.00 51.56 87 SER A N 1
ATOM 653 C CA . SER A 1 87 ? 10.094 23.474 9.817 1.00 51.56 87 SER A CA 1
ATOM 654 C C . SER A 1 87 ? 9.976 24.976 10.091 1.00 51.56 87 SER A C 1
ATOM 656 O O . SER A 1 87 ? 10.702 25.771 9.497 1.00 51.56 87 SER A O 1
ATOM 658 N N . GLY A 1 88 ? 8.982 25.362 10.890 1.00 52.94 88 GLY A N 1
ATOM 659 C CA . GLY A 1 88 ? 8.878 26.697 11.470 1.00 52.94 88 GLY A CA 1
ATOM 660 C C . GLY A 1 88 ? 9.792 26.766 12.686 1.00 52.94 88 GLY A C 1
ATOM 661 O O . GLY A 1 88 ? 9.711 25.886 13.545 1.00 52.94 88 GLY A O 1
ATOM 662 N N . GLY A 1 89 ? 10.698 27.745 12.679 1.00 37.75 89 GLY A N 1
ATOM 663 C CA . GLY A 1 89 ? 11.525 28.127 13.825 1.00 37.75 89 GLY A CA 1
ATOM 664 C C . GLY A 1 89 ? 10.809 29.075 14.773 1.00 37.75 89 GLY A C 1
ATOM 665 O O . GLY A 1 89 ? 9.683 29.512 14.437 1.00 37.75 89 GLY A O 1
#

Sequence (89 aa):
MPANHFGERIAANYDADLEMFDPDVVEPAAQFLADLARTGSALELGIGTGRIALPLRRRGVRVHGIELSEAMNVPSAGCRRARRPSSGG

Foldseek 3Di:
DDDDPCEQVVLVCVVVPCVCLPCVNQVVVLVVVLVVQPVHAEEAEQCFLNSNPVNNVVVVHHYDYDHPYPSSPDDDDPDDPDDDPPPDD